Protein AF-V4JJA1-F1 (afdb_monomer_lite)

pLDDT: mean 82.36, std 18.39, range [33.34, 98.0]

Structure (mmCIF, N/CA/C/O backbone):
data_AF-V4JJA1-F1
#
_entry.id   AF-V4JJA1-F1
#
loop_
_atom_site.group_PDB
_atom_site.id
_atom_site.type_symbol
_atom_site.label_atom_id
_atom_site.label_alt_id
_atom_site.label_comp_id
_atom_site.label_asym_id
_atom_site.label_entity_id
_atom_site.label_seq_id
_atom_site.pdbx_PDB_ins_code
_atom_site.Cartn_x
_atom_site.Cartn_y
_atom_site.Cartn_z
_atom_site.occupancy
_atom_site.B_iso_or_equiv
_atom_site.auth_seq_id
_atom_site.auth_comp_id
_atom_site.auth_asym_id
_atom_site.auth_atom_id
_atom_site.pdbx_PDB_model_num
ATOM 1 N N . MET A 1 1 ? -0.934 24.987 18.760 1.00 40.59 1 MET A N 1
ATOM 2 C CA . MET A 1 1 ? -1.929 24.360 17.866 1.00 40.59 1 MET A CA 1
ATOM 3 C C . MET A 1 1 ? -2.869 23.561 18.749 1.00 40.59 1 MET A C 1
ATOM 5 O O . MET A 1 1 ? -2.391 22.672 19.438 1.00 40.59 1 MET A O 1
ATOM 9 N N . TYR A 1 2 ? -4.146 23.933 18.826 1.00 42.28 2 TYR A N 1
ATOM 10 C CA . TYR A 1 2 ? -5.149 23.178 19.582 1.00 42.28 2 TYR A CA 1
ATOM 11 C C . TYR A 1 2 ? -5.930 22.329 18.580 1.00 42.28 2 TYR A C 1
ATOM 13 O O . TYR A 1 2 ? -6.486 22.873 17.631 1.00 42.28 2 TYR A O 1
ATOM 21 N N . VAL A 1 3 ? -5.915 21.007 18.747 1.00 51.22 3 VAL A N 1
ATOM 22 C CA . VAL A 1 3 ? -6.763 20.101 17.966 1.00 51.22 3 VAL A CA 1
ATOM 23 C C . VAL A 1 3 ? -8.120 20.065 18.661 1.00 51.22 3 VAL A C 1
ATOM 25 O O . VAL A 1 3 ? -8.226 19.566 19.779 1.00 51.22 3 VAL A O 1
ATOM 28 N N . THR A 1 4 ? -9.145 20.639 18.039 1.00 49.41 4 THR A N 1
ATOM 29 C CA . THR A 1 4 ? -10.530 20.556 18.520 1.00 49.41 4 THR A CA 1
ATOM 30 C C . THR A 1 4 ? -11.233 19.389 17.845 1.00 49.41 4 THR A C 1
ATOM 32 O O . THR A 1 4 ? -11.325 19.350 16.620 1.00 49.41 4 THR A O 1
ATOM 35 N N . PHE A 1 5 ? -11.731 18.449 18.647 1.00 56.53 5 PHE A N 1
ATOM 36 C CA . PHE A 1 5 ? -12.616 17.381 18.191 1.00 56.53 5 PHE A CA 1
ATOM 37 C C . PHE A 1 5 ? -14.057 17.879 18.261 1.00 56.53 5 PHE A C 1
ATOM 39 O O . PHE A 1 5 ? -14.453 18.427 19.288 1.00 56.53 5 PHE A O 1
ATOM 46 N N . ASP A 1 6 ? -14.830 17.683 17.194 1.00 62.94 6 ASP A N 1
ATOM 47 C CA . ASP A 1 6 ? -16.279 17.857 17.247 1.00 62.94 6 ASP A CA 1
ATOM 48 C C . ASP A 1 6 ? -16.911 16.566 17.802 1.00 62.94 6 ASP A C 1
ATOM 50 O O . ASP A 1 6 ? -16.931 15.549 17.102 1.00 62.94 6 ASP A O 1
ATOM 54 N N . PRO A 1 7 ? -17.421 16.561 19.048 1.00 58.09 7 PRO A N 1
ATOM 55 C CA . PRO A 1 7 ? -18.049 15.383 19.641 1.00 58.09 7 PRO A CA 1
ATOM 56 C C . PRO A 1 7 ? -19.363 14.977 18.950 1.00 58.09 7 PRO A C 1
ATOM 58 O O . PRO A 1 7 ? -19.874 13.892 19.235 1.00 58.09 7 PRO A O 1
ATOM 61 N N . ALA A 1 8 ? -19.916 15.817 18.066 1.00 62.66 8 ALA A N 1
ATOM 62 C CA . ALA A 1 8 ? -21.071 15.490 17.234 1.00 62.66 8 ALA A CA 1
ATOM 63 C C . ALA A 1 8 ? -20.695 14.799 15.910 1.00 62.66 8 ALA A C 1
ATOM 65 O O . ALA A 1 8 ? -21.585 14.310 15.211 1.00 62.66 8 ALA A O 1
ATOM 66 N N . SER A 1 9 ? -19.405 14.724 15.564 1.00 65.50 9 SER A N 1
ATOM 67 C CA . SER A 1 9 ? -18.948 14.068 14.339 1.00 65.50 9 SER A CA 1
ATOM 68 C C . SER A 1 9 ? -19.236 12.564 14.389 1.00 65.50 9 SER A C 1
ATOM 70 O O . SER A 1 9 ? -18.799 11.862 15.304 1.00 65.50 9 SER A O 1
ATOM 72 N N . GLN A 1 10 ? -19.993 12.073 13.406 1.00 71.06 10 GLN A N 1
ATOM 73 C CA . GLN A 1 10 ? -20.241 10.648 13.209 1.00 71.06 10 GLN A CA 1
ATOM 74 C C . GLN A 1 10 ? -19.128 10.066 12.339 1.00 71.06 10 GLN A C 1
ATOM 76 O O . GLN A 1 10 ? -18.869 10.557 11.242 1.00 71.06 10 GLN A O 1
ATOM 81 N N . TRP A 1 11 ? -18.473 9.025 12.839 1.00 79.00 11 TRP A N 1
ATOM 82 C CA . TRP A 1 11 ? -17.419 8.297 12.144 1.00 79.00 11 TRP A CA 1
ATOM 83 C C . TRP A 1 11 ? -17.636 6.796 12.326 1.00 79.00 11 TRP A C 1
ATOM 85 O O . TRP A 1 11 ? -18.019 6.350 13.407 1.00 79.00 11 TRP A O 1
ATOM 95 N N . ASP A 1 12 ? -17.380 6.024 11.269 1.00 82.06 12 ASP A N 1
ATOM 96 C CA . ASP A 1 12 ? -17.496 4.560 11.297 1.00 82.06 12 ASP A CA 1
ATOM 97 C C . ASP A 1 12 ? -16.303 3.909 12.010 1.00 82.06 12 ASP A C 1
ATOM 99 O O . ASP A 1 12 ? -16.440 2.902 12.703 1.00 82.06 12 ASP A O 1
ATOM 103 N N . VAL A 1 13 ? -15.119 4.507 11.856 1.00 88.31 13 VAL A N 1
ATOM 104 C CA . VAL A 1 13 ? -13.866 4.083 12.482 1.00 88.31 13 VAL A CA 1
ATOM 105 C C . VAL A 1 13 ? -12.927 5.281 12.627 1.00 88.31 13 VAL A C 1
ATOM 107 O O . VAL A 1 13 ? -12.881 6.150 11.756 1.00 88.31 13 VAL A O 1
ATOM 110 N N . ALA A 1 14 ? -12.168 5.335 13.721 1.00 87.62 14 ALA A N 1
ATOM 111 C CA . ALA A 1 14 ? -11.175 6.381 13.961 1.00 87.62 14 ALA A CA 1
ATOM 112 C C . ALA A 1 14 ? -9.744 5.823 13.962 1.00 87.62 14 ALA A C 1
ATOM 114 O O . ALA A 1 14 ? -9.472 4.791 14.577 1.00 87.62 14 ALA A O 1
ATOM 115 N N . VAL A 1 15 ? -8.813 6.539 13.325 1.00 89.19 15 VAL A N 1
ATOM 116 C CA . VAL A 1 15 ? -7.371 6.287 13.474 1.00 89.19 15 VAL A CA 1
ATOM 117 C C . VAL A 1 15 ? -6.881 6.997 14.732 1.00 89.19 15 VAL A C 1
ATOM 119 O O . VAL A 1 15 ? -7.078 8.203 14.885 1.00 89.19 15 VAL A O 1
ATOM 122 N N . THR A 1 16 ? -6.248 6.259 15.639 1.00 88.00 16 THR A N 1
ATOM 123 C CA . THR A 1 16 ? -5.828 6.769 16.950 1.00 88.00 16 THR A CA 1
ATOM 124 C C . THR A 1 16 ? -4.320 6.636 17.164 1.00 88.00 16 THR A C 1
ATOM 126 O O . THR A 1 16 ? -3.696 5.762 16.559 1.00 88.00 16 THR A O 1
ATOM 129 N N . PRO A 1 17 ? -3.718 7.449 18.058 1.00 88.75 17 PRO A N 1
ATOM 130 C CA . PRO A 1 17 ? -2.333 7.259 18.478 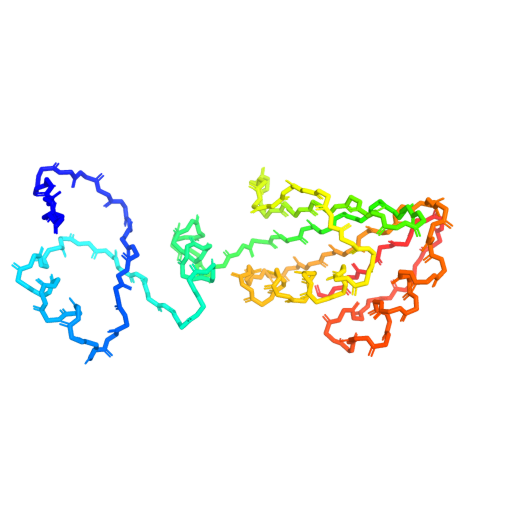1.00 88.75 17 PRO A CA 1
ATOM 131 C C . PRO A 1 17 ? -2.079 5.855 19.034 1.00 88.75 17 PRO A C 1
ATOM 133 O O . PRO A 1 17 ? -3.005 5.181 19.496 1.00 88.75 17 PRO A O 1
ATOM 136 N N . LEU A 1 18 ? -0.809 5.448 19.041 1.00 89.94 18 LEU A N 1
ATOM 137 C CA . LEU A 1 18 ? -0.393 4.158 19.581 1.00 89.94 18 LEU A CA 1
ATOM 138 C C . LEU A 1 18 ? -0.811 4.000 21.054 1.00 89.94 18 LEU A C 1
ATOM 140 O O . LEU A 1 18 ? -0.617 4.925 21.854 1.00 89.94 18 LEU A O 1
ATOM 144 N N . PRO A 1 19 ? -1.343 2.830 21.453 1.00 85.38 19 PRO A N 1
ATOM 145 C CA . PRO A 1 19 ? -1.664 2.556 22.846 1.00 85.38 19 PRO A CA 1
ATOM 146 C C . PRO A 1 19 ? -0.457 2.788 23.763 1.00 85.38 19 PRO A C 1
ATOM 148 O O . PRO A 1 19 ? 0.623 2.250 23.541 1.00 85.38 19 PRO A O 1
ATOM 151 N N . GLY A 1 20 ? -0.641 3.595 24.810 1.00 85.06 20 GLY A N 1
ATOM 152 C CA . GLY A 1 20 ? 0.416 3.901 25.779 1.00 85.06 20 GLY A CA 1
ATOM 153 C C . GLY A 1 20 ? 1.278 5.118 25.433 1.00 85.06 20 GLY A C 1
ATOM 154 O O . GLY A 1 20 ? 2.026 5.574 26.301 1.00 85.06 20 GLY A O 1
ATOM 155 N N . SER A 1 21 ? 1.129 5.708 24.240 1.00 88.25 21 SER A N 1
ATOM 156 C CA . SER A 1 21 ? 1.805 6.965 23.898 1.00 88.25 21 SER A CA 1
ATOM 157 C C . SER A 1 21 ? 1.285 8.137 24.755 1.00 88.25 21 SER A C 1
ATOM 159 O O . SER A 1 21 ? 0.144 8.086 25.241 1.00 88.25 21 SER A O 1
ATOM 161 N N . PRO A 1 22 ? 2.068 9.215 24.959 1.00 86.94 22 PRO A N 1
ATOM 162 C CA . PRO A 1 22 ? 1.585 10.428 25.625 1.00 86.94 22 PRO A CA 1
ATOM 163 C C . PRO A 1 22 ? 0.286 10.975 25.014 1.00 86.94 22 PRO A C 1
ATOM 165 O O . PRO A 1 22 ? -0.631 11.360 25.740 1.00 86.94 22 PRO A O 1
ATOM 168 N N . GLU A 1 23 ? 0.167 10.926 23.690 1.00 84.31 23 GLU A N 1
ATOM 169 C CA . GLU A 1 23 ? -0.989 11.387 22.918 1.00 84.31 23 GLU A CA 1
ATOM 170 C C . GLU A 1 23 ? -2.228 10.519 23.176 1.00 84.31 23 GLU A C 1
ATOM 172 O O . GLU A 1 23 ? -3.342 11.040 23.271 1.00 84.31 23 GLU A O 1
ATOM 177 N N . SER A 1 24 ? -2.055 9.206 23.381 1.00 83.12 24 SER A N 1
ATOM 178 C CA . SER A 1 24 ? -3.165 8.298 23.709 1.00 83.12 24 SER A CA 1
ATOM 179 C C . SER A 1 24 ? -3.864 8.665 25.028 1.00 83.12 24 SER A C 1
ATOM 181 O O . SER A 1 24 ? -5.065 8.437 25.180 1.00 83.12 24 SER A O 1
ATOM 183 N N . LYS A 1 25 ? -3.149 9.296 25.975 1.00 78.19 25 LYS A N 1
ATOM 184 C CA . LYS A 1 25 ? -3.725 9.772 27.247 1.00 78.19 25 LYS A CA 1
ATOM 185 C C . LYS A 1 25 ? -4.661 10.959 27.039 1.00 78.19 25 LYS A C 1
ATOM 187 O O . LYS A 1 25 ? -5.686 11.035 27.708 1.00 78.19 25 LYS A O 1
ATOM 192 N N . VAL A 1 26 ? -4.330 11.846 26.101 1.00 73.38 26 VAL A N 1
ATOM 193 C CA . VAL A 1 26 ? -5.186 12.980 25.719 1.00 73.38 26 VAL A CA 1
ATOM 194 C C . VAL A 1 26 ? -6.434 12.466 25.006 1.00 73.38 26 VAL A C 1
ATOM 196 O O . VAL A 1 26 ? -7.545 12.874 25.332 1.00 73.38 26 VAL A O 1
ATOM 199 N N . LEU A 1 27 ? -6.268 11.502 24.096 1.00 71.75 27 LEU A N 1
ATOM 200 C CA . LEU A 1 27 ? -7.381 10.932 23.339 1.00 71.75 27 LEU A CA 1
ATOM 201 C C . LEU A 1 27 ? -8.332 10.089 24.208 1.00 71.75 27 LEU A C 1
ATOM 203 O O . LEU A 1 27 ? -9.527 10.035 23.939 1.00 71.75 27 LEU A O 1
ATOM 207 N N . ARG A 1 28 ? -7.832 9.476 25.290 1.00 64.75 28 ARG A N 1
ATOM 208 C CA . ARG A 1 28 ? -8.650 8.761 26.288 1.00 64.75 28 ARG A CA 1
ATOM 209 C C . ARG A 1 28 ? -9.705 9.638 26.955 1.00 64.75 28 ARG A C 1
ATOM 211 O O . ARG A 1 28 ? -10.775 9.138 27.275 1.00 64.75 28 ARG A O 1
ATOM 218 N N . VAL A 1 29 ? -9.429 10.930 27.124 1.00 56.56 29 VAL A N 1
ATOM 219 C CA . VAL A 1 29 ? -10.404 11.901 27.653 1.00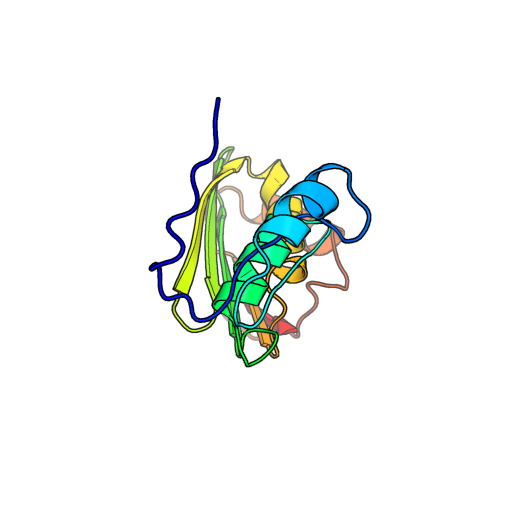 56.56 29 VAL A CA 1
ATOM 220 C C . VAL A 1 29 ? -11.543 12.145 26.650 1.00 56.56 29 VAL A C 1
ATOM 222 O O . VAL A 1 29 ? -12.637 12.538 27.038 1.00 56.56 29 VAL A O 1
ATOM 225 N N . VAL A 1 30 ? -11.296 11.862 25.367 1.00 57.38 30 VAL A N 1
ATOM 226 C CA . VAL A 1 30 ? -12.213 12.064 24.238 1.00 57.38 30 VAL A CA 1
ATOM 227 C C . VAL A 1 30 ? -12.917 10.758 23.819 1.00 57.38 30 VAL A C 1
ATOM 229 O O . VAL A 1 30 ? -13.799 10.824 22.970 1.00 57.38 30 VAL A O 1
ATOM 232 N N . GLN A 1 31 ? -12.579 9.590 24.404 1.00 56.00 31 GLN A N 1
ATOM 233 C CA . GLN A 1 31 ? -13.098 8.259 24.010 1.00 56.00 31 GLN A CA 1
ATOM 234 C C . GLN A 1 31 ? -14.635 8.287 23.845 1.00 56.00 31 GLN A C 1
ATOM 236 O O . GLN A 1 31 ? -15.354 8.366 24.836 1.00 56.00 31 GLN A O 1
ATOM 241 N N . ALA A 1 32 ? -15.240 8.404 22.657 1.00 59.53 32 ALA A N 1
ATOM 242 C CA . ALA A 1 32 ? -15.068 7.828 21.314 1.00 59.53 32 ALA A CA 1
ATOM 243 C C . ALA A 1 32 ? -15.954 6.578 21.171 1.00 59.53 32 ALA A C 1
ATOM 245 O O . ALA A 1 32 ? -15.558 5.461 21.483 1.00 59.53 32 ALA A O 1
ATOM 246 N N . LYS A 1 33 ? -17.208 6.809 20.764 1.00 66.94 33 LYS A N 1
ATOM 247 C CA . LYS A 1 33 ? -18.352 5.878 20.774 1.00 66.94 33 LYS A CA 1
ATOM 248 C C . LYS A 1 33 ? -18.291 4.760 19.707 1.00 66.94 33 LYS A C 1
ATOM 250 O O . LYS A 1 33 ? -19.344 4.296 19.279 1.00 66.94 33 LYS A O 1
ATOM 255 N N . GLY A 1 34 ? -17.111 4.332 19.254 1.00 75.81 34 GLY A N 1
ATOM 256 C CA . GLY A 1 34 ? -17.000 3.442 18.092 1.00 75.81 34 GLY A CA 1
ATOM 257 C C . GLY A 1 34 ? -15.638 2.759 17.893 1.00 75.81 34 GLY A C 1
ATOM 258 O O . GLY A 1 34 ? -14.736 2.934 18.714 1.00 75.81 34 GLY A O 1
ATOM 259 N N . PRO A 1 35 ? -15.493 1.963 16.815 1.00 85.88 35 PRO A N 1
ATOM 260 C CA . PRO A 1 35 ? -14.277 1.216 16.479 1.00 85.88 35 PRO A CA 1
ATOM 261 C C . PRO A 1 35 ? -13.049 2.107 16.248 1.00 85.88 35 PRO A C 1
ATOM 263 O O . PRO A 1 35 ? -13.138 3.174 15.643 1.00 85.88 35 PRO A O 1
ATOM 266 N N . THR A 1 36 ? -11.872 1.640 16.665 1.00 87.38 36 THR A N 1
ATOM 267 C CA . THR A 1 36 ? -10.606 2.371 16.497 1.00 87.38 36 THR A CA 1
ATOM 268 C C . THR A 1 36 ? -9.521 1.494 15.889 1.00 87.38 36 THR A C 1
ATOM 270 O O . THR A 1 36 ? -9.460 0.300 16.179 1.00 87.38 36 THR A O 1
ATOM 273 N N . VAL A 1 37 ? -8.626 2.103 15.113 1.00 90.44 37 VAL A N 1
ATOM 274 C CA . VAL A 1 37 ? -7.443 1.464 14.527 1.00 90.44 37 VAL A CA 1
ATOM 275 C C . VAL A 1 37 ? -6.191 2.246 14.921 1.00 90.44 37 VAL A C 1
ATOM 277 O O . VAL A 1 37 ? -6.162 3.473 14.856 1.00 90.44 37 VAL A O 1
ATOM 280 N N . SER A 1 38 ? -5.136 1.529 15.300 1.00 90.88 38 SER A N 1
ATOM 281 C CA . SER A 1 38 ? -3.804 2.081 15.561 1.00 90.88 38 SER A CA 1
ATOM 282 C C . SER A 1 38 ? -2.747 1.117 15.033 1.00 90.88 38 SER A C 1
ATOM 284 O O . SER A 1 38 ? -2.868 -0.085 15.264 1.00 90.88 38 SER A O 1
ATOM 286 N N . ASP A 1 39 ? -1.715 1.636 14.379 1.00 93.50 39 ASP A N 1
ATOM 287 C CA . ASP A 1 39 ? -0.571 0.866 13.882 1.00 93.50 39 ASP A CA 1
ATOM 288 C C . ASP A 1 39 ? 0.695 1.736 13.960 1.00 93.50 39 ASP A C 1
ATOM 290 O O . ASP A 1 39 ? 0.595 2.967 13.980 1.00 93.50 39 ASP A O 1
ATOM 294 N N . GLU A 1 40 ? 1.868 1.106 14.047 1.00 92.75 40 GLU A N 1
ATOM 295 C CA . GLU A 1 40 ? 3.156 1.811 14.066 1.00 92.75 40 GLU A CA 1
ATOM 296 C C . GLU A 1 40 ? 3.474 2.451 12.710 1.00 92.75 40 GLU A C 1
ATOM 298 O O . GLU A 1 40 ? 4.103 3.508 12.683 1.00 92.75 40 GLU A O 1
ATOM 303 N N . ASP A 1 41 ? 3.008 1.865 11.596 1.00 92.44 41 ASP A N 1
ATOM 304 C CA . ASP A 1 41 ? 3.025 2.523 10.287 1.00 92.44 41 ASP A CA 1
ATOM 305 C C . ASP A 1 41 ? 1.731 3.338 10.101 1.00 92.44 41 ASP A C 1
ATOM 307 O O . ASP A 1 41 ? 0.645 2.763 9.941 1.00 92.44 41 ASP A O 1
ATOM 311 N N . PRO A 1 42 ? 1.810 4.683 10.037 1.00 92.19 42 PRO A N 1
ATOM 312 C CA . PRO A 1 42 ? 0.636 5.529 9.839 1.00 92.19 42 PRO A CA 1
ATOM 313 C C . PRO A 1 42 ? -0.132 5.218 8.549 1.00 92.19 42 PRO 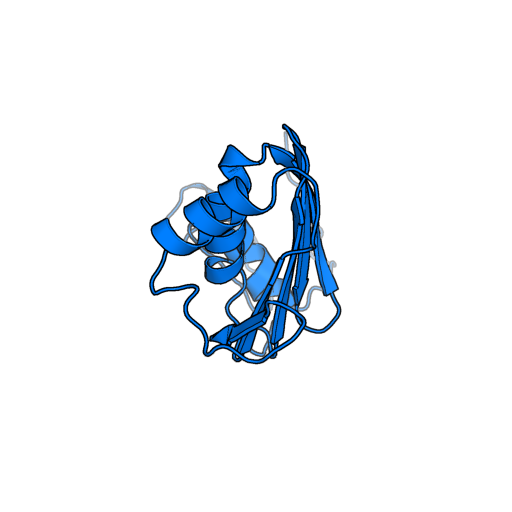A C 1
ATOM 315 O O . PRO A 1 42 ? -1.352 5.377 8.505 1.00 92.19 42 PRO A O 1
ATOM 318 N N . LEU A 1 43 ? 0.562 4.763 7.496 1.00 93.94 43 LEU A N 1
ATOM 319 C CA . LEU A 1 43 ? -0.089 4.366 6.248 1.00 93.94 43 LEU A CA 1
ATOM 320 C C . LEU A 1 43 ? -0.919 3.098 6.457 1.00 93.94 43 LEU A C 1
ATOM 322 O O . LEU A 1 43 ? -2.057 3.034 6.001 1.00 93.94 43 LEU A O 1
ATOM 326 N N . ARG A 1 44 ? -0.383 2.118 7.190 1.00 95.38 44 ARG A N 1
ATOM 327 C CA . ARG A 1 44 ? -1.104 0.884 7.514 1.00 95.38 44 ARG A CA 1
ATOM 328 C C . ARG A 1 44 ? -2.321 1.164 8.387 1.00 95.38 44 ARG A C 1
ATOM 330 O O . ARG A 1 44 ? -3.397 0.649 8.098 1.00 95.38 44 ARG A O 1
ATOM 337 N N . ALA A 1 45 ? -2.188 2.034 9.390 1.00 94.75 45 ALA A N 1
ATOM 338 C CA . ALA A 1 45 ? -3.310 2.449 10.231 1.00 94.75 45 ALA A CA 1
ATOM 339 C C . ALA A 1 45 ? -4.456 3.056 9.399 1.00 94.75 45 ALA A C 1
ATOM 341 O O . ALA A 1 45 ? -5.616 2.675 9.563 1.00 94.75 45 ALA A O 1
ATOM 342 N N . LEU A 1 46 ? -4.128 3.960 8.468 1.00 94.94 46 LEU A N 1
ATOM 343 C CA . LEU A 1 46 ? -5.105 4.577 7.569 1.00 94.94 46 LEU A CA 1
ATOM 344 C C . LEU A 1 46 ? -5.788 3.544 6.662 1.00 94.94 46 LEU A C 1
ATOM 346 O O . LEU A 1 46 ? -7.008 3.555 6.514 1.00 94.94 46 LEU A O 1
ATOM 350 N N . LEU A 1 47 ? -5.015 2.649 6.053 1.00 96.38 47 LEU A N 1
ATOM 351 C CA . LEU A 1 47 ? -5.537 1.669 5.102 1.00 96.38 47 LEU A CA 1
ATOM 352 C C . LEU A 1 47 ? -6.386 0.585 5.778 1.00 96.38 47 LEU A C 1
ATOM 354 O O . LEU A 1 47 ? -7.409 0.185 5.227 1.00 96.38 47 LEU A O 1
ATOM 358 N N . LEU A 1 48 ? -6.034 0.171 6.997 1.00 95.31 48 LEU A N 1
ATOM 359 C CA . LEU A 1 48 ? -6.867 -0.711 7.818 1.00 95.31 48 LEU A CA 1
ATOM 360 C C . LEU A 1 48 ? -8.193 -0.051 8.210 1.00 95.31 48 LEU A C 1
ATOM 362 O O . LEU A 1 48 ? -9.227 -0.719 8.202 1.00 95.31 48 LEU A O 1
ATOM 366 N N . ALA A 1 49 ? -8.183 1.251 8.511 1.00 94.19 49 ALA A N 1
ATOM 367 C CA . ALA A 1 49 ? -9.410 2.000 8.759 1.00 94.19 49 ALA A CA 1
ATOM 368 C C . ALA A 1 49 ? -10.299 2.046 7.502 1.00 94.19 49 ALA A C 1
ATOM 370 O O . ALA A 1 49 ? -11.493 1.776 7.586 1.00 94.19 49 ALA A O 1
ATOM 371 N N . LEU A 1 50 ? -9.724 2.280 6.318 1.00 94.69 50 LEU A N 1
ATOM 372 C CA . LEU A 1 50 ? -10.466 2.253 5.048 1.00 94.69 50 LEU A CA 1
ATOM 373 C C . LEU A 1 50 ? -11.012 0.861 4.688 1.00 94.69 50 LEU A C 1
ATOM 375 O O . LEU A 1 50 ? -12.037 0.759 4.018 1.00 94.69 50 LEU A O 1
ATOM 379 N N . ALA A 1 51 ? -10.347 -0.205 5.132 1.00 94.62 51 ALA A N 1
ATOM 380 C CA . ALA A 1 51 ? -10.776 -1.586 4.922 1.00 94.62 51 ALA A CA 1
ATOM 381 C C . ALA A 1 51 ? -11.758 -2.106 5.994 1.00 94.62 51 ALA A C 1
ATOM 383 O O . ALA A 1 51 ? -12.197 -3.260 5.927 1.00 94.62 51 ALA A O 1
ATOM 384 N N . TYR A 1 52 ? -12.093 -1.304 7.007 1.00 92.25 52 TYR A N 1
ATOM 385 C CA . TYR A 1 52 ? -13.021 -1.700 8.064 1.00 92.25 52 TYR A CA 1
ATOM 386 C C . TYR A 1 52 ? -14.409 -2.057 7.483 1.00 92.25 52 TYR A C 1
ATOM 388 O O . TYR A 1 52 ? -14.884 -1.373 6.576 1.00 92.25 52 TYR A O 1
ATOM 396 N N . PRO A 1 53 ? -15.087 -3.121 7.968 1.00 91.88 53 PRO A N 1
ATOM 397 C CA . PRO A 1 53 ? -14.734 -4.009 9.086 1.00 91.88 53 PRO A CA 1
ATOM 398 C C . PRO A 1 53 ? -13.914 -5.250 8.701 1.00 91.88 53 PRO A C 1
ATOM 400 O O . PRO A 1 53 ? -13.709 -6.127 9.536 1.00 91.88 53 PRO A O 1
ATOM 403 N N . LYS A 1 54 ? -13.457 -5.372 7.450 1.00 88.94 54 LYS A N 1
ATOM 404 C CA . LYS A 1 54 ? -12.843 -6.608 6.934 1.00 88.94 54 LYS A CA 1
ATOM 405 C C . LYS A 1 54 ? -11.422 -6.859 7.452 1.00 88.94 54 LYS A C 1
ATOM 407 O O . LYS A 1 54 ? -10.935 -7.979 7.341 1.00 88.94 54 LYS A O 1
ATOM 412 N N . GLY A 1 55 ? -10.753 -5.836 7.994 1.00 88.25 55 GLY A N 1
ATOM 413 C CA . GLY A 1 55 ? -9.368 -5.923 8.483 1.00 88.25 55 GLY A CA 1
ATOM 414 C C . GLY A 1 55 ? -8.309 -5.990 7.373 1.00 88.25 55 GLY A C 1
ATOM 415 O O . GLY A 1 55 ? -7.132 -6.179 7.662 1.00 88.25 55 GLY A O 1
ATOM 416 N N . GLY A 1 56 ? -8.723 -5.835 6.114 1.00 94.00 56 GLY A N 1
ATOM 417 C CA . GLY A 1 56 ? -7.881 -5.884 4.925 1.00 94.00 56 GLY A CA 1
ATOM 418 C C . GLY A 1 56 ? -8.721 -5.832 3.649 1.00 94.00 56 GLY A C 1
ATOM 419 O O . GLY A 1 56 ? -9.954 -5.897 3.689 1.00 94.00 56 GLY A O 1
ATOM 420 N N . PHE A 1 57 ? -8.051 -5.707 2.511 1.00 96.50 57 PHE A N 1
ATOM 421 C CA . PHE A 1 57 ? -8.679 -5.651 1.197 1.00 96.50 57 PHE A CA 1
ATOM 422 C C . PHE A 1 57 ? -8.856 -7.049 0.599 1.00 96.50 57 PHE A C 1
ATOM 424 O O . PHE A 1 57 ? -8.166 -8.013 0.935 1.00 96.50 57 PHE A O 1
ATOM 431 N N . SER A 1 58 ? -9.784 -7.176 -0.339 1.00 96.25 58 SER A N 1
ATOM 432 C CA . SER A 1 58 ? -9.961 -8.412 -1.108 1.00 96.25 58 SER A CA 1
ATOM 433 C C . SER A 1 58 ? -8.855 -8.551 -2.158 1.00 96.25 58 SER A C 1
ATOM 435 O O . SER A 1 58 ? -8.386 -9.653 -2.440 1.00 96.25 58 SER A O 1
ATOM 437 N N . THR A 1 59 ? -8.440 -7.426 -2.739 1.00 95.88 59 THR A N 1
ATOM 438 C CA . THR A 1 59 ? -7.440 -7.331 -3.800 1.00 95.88 59 THR A CA 1
ATOM 439 C C . THR A 1 59 ? -6.570 -6.091 -3.633 1.00 95.88 59 THR A C 1
ATOM 441 O O . THR A 1 59 ? -7.078 -5.021 -3.306 1.00 95.88 59 THR A O 1
ATOM 444 N N . LEU A 1 60 ? -5.280 -6.224 -3.936 1.00 96.75 60 LEU A N 1
ATOM 445 C CA . LEU A 1 60 ? -4.341 -5.118 -4.122 1.00 96.75 60 LEU A CA 1
ATOM 446 C C . LEU A 1 60 ? -3.674 -5.256 -5.492 1.00 96.75 60 LEU A C 1
ATOM 448 O O . LEU A 1 60 ? -3.131 -6.308 -5.813 1.00 96.75 60 LEU A O 1
ATOM 452 N N . ARG A 1 61 ? -3.687 -4.204 -6.308 1.00 96.94 61 ARG A N 1
ATOM 453 C CA . ARG A 1 61 ? -2.956 -4.161 -7.579 1.00 96.94 61 ARG A CA 1
ATOM 454 C C . ARG A 1 61 ? -1.985 -3.000 -7.582 1.00 96.94 61 ARG A C 1
ATOM 456 O O . ARG A 1 61 ? -2.407 -1.869 -7.371 1.00 96.94 61 ARG A O 1
ATOM 463 N N . ILE A 1 62 ? -0.722 -3.275 -7.868 1.00 96.81 62 ILE A N 1
ATOM 464 C CA . ILE A 1 62 ? 0.335 -2.277 -8.006 1.00 96.81 62 ILE A CA 1
ATOM 465 C C . ILE A 1 62 ? 0.755 -2.244 -9.474 1.00 96.81 62 ILE A C 1
ATOM 467 O O . ILE A 1 62 ? 1.145 -3.264 -10.026 1.00 96.81 62 ILE A O 1
ATOM 471 N N . GLY A 1 63 ? 0.640 -1.093 -10.122 1.00 96.38 63 GLY A N 1
ATOM 472 C CA . GLY A 1 63 ? 1.120 -0.859 -11.479 1.00 96.38 63 GLY A CA 1
ATOM 473 C C . GLY A 1 63 ? 2.389 -0.020 -11.452 1.00 96.38 63 GLY A C 1
ATOM 474 O O . GLY A 1 63 ? 2.442 0.996 -10.757 1.00 96.38 63 GLY A O 1
ATOM 475 N N . VAL A 1 64 ? 3.388 -0.435 -12.220 1.00 96.50 64 VAL A N 1
ATOM 476 C CA . VAL A 1 64 ? 4.650 0.280 -12.393 1.00 96.50 64 VAL A CA 1
ATOM 477 C C . VAL A 1 64 ? 4.852 0.588 -13.871 1.00 96.50 64 VAL A C 1
ATOM 479 O O . VAL A 1 64 ? 4.790 -0.320 -14.698 1.00 96.50 64 VAL A O 1
ATOM 482 N N . ASP A 1 65 ? 5.126 1.849 -14.192 1.00 96.25 65 ASP A N 1
ATOM 483 C CA . ASP A 1 65 ? 5.503 2.308 -15.532 1.00 96.25 65 ASP A CA 1
ATOM 484 C C . ASP A 1 65 ? 6.981 2.754 -15.543 1.00 96.25 65 ASP A C 1
ATOM 486 O O . ASP A 1 65 ? 7.299 3.823 -15.008 1.00 96.25 65 ASP A O 1
ATOM 490 N N . PRO A 1 66 ? 7.911 1.931 -16.067 1.00 95.19 66 PRO A N 1
ATOM 491 C CA . PRO A 1 66 ? 9.346 2.204 -15.993 1.00 95.19 66 PRO A CA 1
ATOM 492 C C . PRO A 1 66 ? 9.827 3.334 -16.909 1.00 95.19 66 PRO A C 1
ATOM 494 O O . PRO A 1 66 ? 9.723 3.247 -18.128 1.00 95.19 66 PRO A O 1
ATOM 497 N N . GLY A 1 67 ? 10.488 4.349 -16.357 1.00 93.25 67 GLY A N 1
ATOM 498 C CA . GLY A 1 67 ? 11.249 5.340 -17.132 1.00 93.25 67 GLY A CA 1
ATOM 499 C C . GLY A 1 67 ? 12.756 5.212 -16.905 1.00 93.25 67 GLY A C 1
ATOM 500 O O . GLY A 1 67 ? 13.211 4.311 -16.220 1.00 93.25 67 GLY A O 1
ATOM 501 N N . GLN A 1 68 ? 13.564 6.115 -17.469 1.00 89.38 68 GLN A N 1
ATOM 502 C CA . GLN A 1 68 ? 15.031 6.081 -17.278 1.00 89.38 68 GLN A CA 1
ATOM 503 C C . GLN A 1 68 ? 15.507 6.600 -15.911 1.00 89.38 68 GLN A C 1
ATOM 505 O O . GLN A 1 68 ? 16.652 6.391 -15.533 1.00 89.38 68 GLN A O 1
ATOM 510 N N . ARG A 1 69 ? 14.674 7.373 -15.208 1.00 92.06 69 ARG A N 1
ATOM 511 C CA . ARG A 1 69 ? 15.017 7.999 -13.915 1.00 92.06 69 ARG A CA 1
ATOM 512 C C . ARG A 1 69 ? 13.822 8.018 -12.985 1.00 92.06 69 ARG A C 1
ATOM 514 O O . ARG A 1 69 ? 13.934 7.685 -11.811 1.00 92.06 69 ARG A O 1
ATOM 521 N N . LEU A 1 70 ? 12.685 8.438 -13.532 1.00 96.31 70 LEU A N 1
ATOM 522 C CA . LEU A 1 70 ? 11.405 8.432 -12.850 1.00 96.31 70 LEU A CA 1
ATOM 523 C C . LEU A 1 70 ? 10.556 7.288 -13.375 1.00 96.31 70 LEU A C 1
ATOM 525 O O . LEU A 1 70 ? 10.525 7.035 -14.577 1.00 96.31 70 LEU A O 1
ATOM 529 N N . CYS A 1 71 ? 9.858 6.648 -12.458 1.00 95.94 71 CYS A N 1
ATOM 530 C CA . CYS A 1 71 ? 8.922 5.579 -12.709 1.00 95.94 71 CYS A CA 1
ATOM 531 C C . CYS A 1 71 ? 7.535 6.025 -12.240 1.00 95.94 71 CYS A C 1
ATOM 533 O O . CYS A 1 71 ? 7.396 6.684 -11.204 1.00 95.94 71 CYS A O 1
ATOM 535 N N . GLY A 1 72 ? 6.501 5.687 -13.005 1.00 96.62 72 GLY A N 1
ATOM 536 C CA . GLY A 1 72 ? 5.124 5.789 -12.541 1.00 96.62 72 GLY A CA 1
ATOM 537 C C . GLY A 1 72 ? 4.824 4.645 -11.578 1.00 96.62 72 GLY A C 1
ATOM 538 O O . GLY A 1 72 ? 5.160 3.500 -11.866 1.00 96.62 72 GLY A O 1
ATOM 539 N N . LEU A 1 73 ? 4.195 4.944 -10.446 1.00 96.94 73 LEU A N 1
ATOM 540 C CA . LEU A 1 73 ? 3.706 3.952 -9.495 1.00 96.94 73 LEU A CA 1
ATOM 541 C C . LEU A 1 73 ? 2.253 4.270 -9.154 1.00 96.94 73 LEU A C 1
ATOM 543 O O . LEU A 1 73 ? 1.935 5.388 -8.742 1.00 96.94 73 LEU A O 1
ATOM 547 N N . ALA A 1 74 ? 1.385 3.275 -9.282 1.00 97.75 74 ALA A N 1
ATOM 548 C CA . ALA A 1 74 ? 0.008 3.349 -8.825 1.00 97.75 74 ALA A CA 1
ATOM 549 C C . ALA A 1 74 ? -0.359 2.093 -8.038 1.00 97.75 74 ALA A C 1
ATOM 551 O O . ALA A 1 74 ? 0.074 0.997 -8.380 1.00 97.75 74 ALA A O 1
ATOM 552 N N . ALA A 1 75 ? -1.185 2.241 -7.008 1.00 97.62 75 ALA A N 1
ATOM 553 C CA . ALA A 1 75 ? -1.730 1.134 -6.244 1.00 97.62 75 ALA A CA 1
ATOM 554 C C . ALA A 1 75 ? -3.233 1.306 -6.039 1.00 97.62 75 ALA A C 1
ATOM 556 O O . ALA A 1 75 ? -3.707 2.372 -5.636 1.00 97.62 75 ALA A O 1
ATOM 557 N N . VAL A 1 76 ? -3.972 0.236 -6.321 1.00 98.00 76 VAL A N 1
ATOM 558 C CA . VAL A 1 76 ? -5.429 0.175 -6.225 1.00 98.00 76 VAL A CA 1
ATOM 559 C C . VAL A 1 76 ? -5.827 -1.003 -5.347 1.00 98.00 76 VAL A C 1
ATOM 561 O O . VAL A 1 76 ? -5.460 -2.139 -5.647 1.00 98.00 76 VAL A O 1
ATOM 564 N N . ALA A 1 77 ? -6.607 -0.748 -4.300 1.00 97.31 77 ALA A N 1
ATOM 565 C CA . ALA A 1 77 ? -7.114 -1.768 -3.389 1.00 97.31 77 ALA A CA 1
ATOM 566 C C . ALA A 1 77 ? -8.649 -1.769 -3.396 1.00 97.31 77 ALA A C 1
ATOM 568 O O . ALA A 1 77 ? -9.266 -0.744 -3.124 1.00 97.31 77 ALA A O 1
ATOM 569 N N . ASP A 1 78 ? -9.277 -2.883 -3.788 1.00 95.62 78 ASP A N 1
ATOM 570 C CA . ASP A 1 78 ? -10.741 -3.011 -3.966 1.00 95.62 78 ASP A CA 1
ATOM 571 C C . ASP A 1 78 ? -11.405 -1.854 -4.754 1.00 95.62 78 ASP A C 1
ATOM 573 O O . ASP A 1 78 ? -12.544 -1.467 -4.504 1.00 95.62 78 ASP A O 1
ATOM 577 N N . GLY A 1 79 ? -10.689 -1.303 -5.742 1.00 94.69 79 GLY A N 1
ATOM 578 C CA . GLY A 1 79 ? -11.152 -0.188 -6.580 1.00 94.69 79 GLY A CA 1
ATOM 579 C C . GLY A 1 79 ? -10.807 1.210 -6.050 1.00 94.69 79 GLY A C 1
ATOM 580 O O . GLY A 1 79 ? -11.002 2.186 -6.770 1.00 94.69 79 GLY A O 1
ATOM 581 N N . LEU A 1 80 ? -10.242 1.322 -4.846 1.00 96.31 80 LEU A N 1
ATOM 582 C CA . LEU A 1 80 ? -9.747 2.575 -4.282 1.00 96.31 80 LEU A CA 1
ATOM 583 C C . LEU A 1 80 ? -8.298 2.826 -4.706 1.00 96.31 80 LEU A C 1
ATOM 585 O O . LEU A 1 80 ? -7.434 1.983 -4.476 1.00 96.31 80 LEU A O 1
ATOM 589 N N . ILE A 1 81 ? -8.010 3.999 -5.273 1.00 96.94 81 ILE A N 1
ATOM 590 C CA . ILE A 1 81 ? -6.630 4.439 -5.517 1.00 96.94 81 ILE A CA 1
ATOM 591 C C . ILE A 1 81 ? -6.018 4.843 -4.173 1.00 96.94 81 ILE A C 1
ATOM 593 O O . ILE A 1 81 ? -6.416 5.851 -3.591 1.00 96.94 81 ILE A O 1
ATOM 597 N N . ILE A 1 82 ? -5.054 4.062 -3.690 1.00 96.25 82 ILE A N 1
ATOM 598 C CA . ILE A 1 82 ? -4.365 4.314 -2.414 1.00 96.25 82 ILE A CA 1
ATOM 599 C C . ILE A 1 82 ? -3.010 4.999 -2.610 1.00 96.25 82 ILE A C 1
ATOM 601 O O . ILE A 1 82 ? -2.496 5.639 -1.696 1.00 96.25 82 ILE A O 1
ATOM 605 N N . GLU A 1 83 ? -2.444 4.910 -3.815 1.00 96.00 83 GLU A N 1
ATOM 606 C CA . GLU A 1 83 ? -1.261 5.663 -4.214 1.00 96.00 83 GLU A CA 1
ATOM 607 C C . GLU A 1 83 ? -1.248 5.864 -5.732 1.00 96.00 83 GLU A C 1
ATOM 609 O O . GLU A 1 83 ? -1.592 4.959 -6.486 1.00 96.00 83 GLU A O 1
ATOM 614 N N . ALA A 1 84 ? -0.844 7.050 -6.182 1.00 96.81 84 ALA A N 1
ATOM 615 C CA . ALA A 1 84 ? -0.546 7.340 -7.580 1.00 96.81 84 ALA A CA 1
ATOM 616 C C . ALA A 1 84 ? 0.465 8.491 -7.633 1.00 96.81 84 ALA A C 1
ATOM 618 O O . ALA A 1 84 ? 0.152 9.610 -7.220 1.00 96.81 84 ALA A O 1
ATOM 619 N N . ARG A 1 85 ? 1.696 8.220 -8.074 1.00 96.00 85 ARG A N 1
ATOM 620 C CA . ARG A 1 85 ? 2.758 9.233 -8.166 1.00 96.00 85 ARG A CA 1
ATOM 621 C C . ARG A 1 85 ? 3.905 8.808 -9.073 1.00 96.00 85 ARG A C 1
ATOM 623 O O . ARG A 1 85 ? 4.079 7.631 -9.368 1.00 96.00 85 ARG A O 1
ATOM 630 N N . SER A 1 86 ? 4.731 9.782 -9.438 1.00 97.06 86 SER A N 1
ATOM 631 C CA . SER A 1 86 ? 6.080 9.524 -9.934 1.00 97.06 86 SER A CA 1
ATOM 632 C C . SER A 1 86 ? 7.040 9.337 -8.757 1.00 97.06 86 SER A C 1
ATOM 634 O O . SER A 1 86 ? 7.010 10.113 -7.800 1.00 97.06 86 SER A O 1
ATOM 636 N N . VAL A 1 87 ? 7.886 8.318 -8.839 1.00 95.69 87 VAL A N 1
ATOM 637 C CA . VAL A 1 87 ? 8.982 8.022 -7.900 1.00 95.69 87 VAL A CA 1
ATOM 638 C C . VAL A 1 87 ? 10.280 7.880 -8.680 1.00 95.69 87 VAL A C 1
ATOM 640 O O . VAL A 1 87 ? 10.238 7.737 -9.903 1.00 95.69 87 VAL A O 1
ATOM 643 N N . THR A 1 88 ? 11.434 7.903 -8.017 1.00 95.81 88 THR A N 1
ATOM 644 C CA . THR A 1 88 ? 12.648 7.451 -8.704 1.00 95.81 88 THR A CA 1
ATOM 645 C C . THR A 1 88 ? 12.550 5.950 -8.962 1.00 95.81 88 THR A C 1
ATOM 647 O O . THR A 1 88 ? 11.949 5.210 -8.180 1.00 95.81 88 THR A O 1
ATOM 650 N N . CYS A 1 89 ? 13.115 5.483 -10.074 1.00 93.00 89 CYS A N 1
ATOM 651 C CA . CYS A 1 89 ? 13.084 4.056 -10.400 1.00 93.00 89 CYS A CA 1
ATOM 652 C C . CYS A 1 89 ? 13.813 3.197 -9.353 1.00 93.00 89 CYS A C 1
ATOM 654 O O . CYS A 1 89 ? 13.489 2.022 -9.183 1.00 93.00 89 CYS A O 1
ATOM 656 N N . ASP A 1 90 ? 14.698 3.818 -8.572 1.00 92.56 90 ASP A N 1
ATOM 657 C CA . ASP A 1 90 ? 15.428 3.183 -7.483 1.00 92.56 90 ASP A CA 1
ATOM 658 C C . ASP A 1 90 ? 14.560 2.865 -6.260 1.00 92.56 90 ASP A C 1
ATOM 660 O O . ASP A 1 90 ? 14.806 1.882 -5.560 1.00 92.56 90 ASP A O 1
ATOM 664 N N . 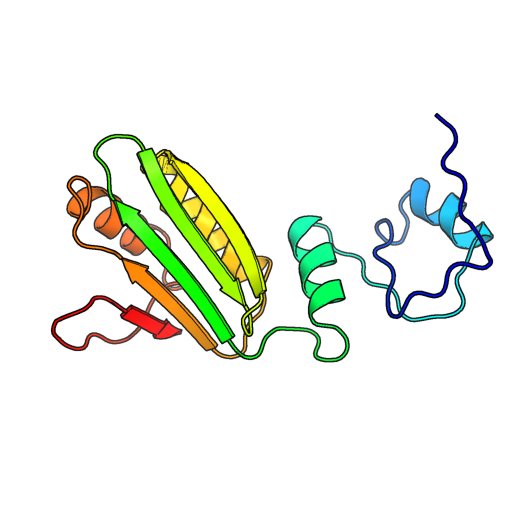GLU A 1 91 ? 13.522 3.666 -6.024 1.00 94.00 91 GLU A N 1
ATOM 665 C CA . GLU A 1 91 ? 12.620 3.554 -4.873 1.00 94.00 91 GLU A CA 1
ATOM 666 C C . GLU A 1 91 ? 11.433 2.617 -5.137 1.00 94.00 91 GLU A C 1
ATOM 668 O O . GLU A 1 91 ? 10.733 2.232 -4.199 1.00 94.00 91 GLU A O 1
ATOM 673 N N . VAL A 1 92 ? 11.184 2.235 -6.398 1.00 93.69 92 VAL A N 1
ATOM 674 C CA . VAL A 1 92 ? 9.988 1.474 -6.809 1.00 93.69 92 VAL A CA 1
ATOM 675 C C . VAL A 1 92 ? 9.803 0.211 -5.978 1.00 93.69 92 VAL A C 1
ATOM 677 O O . VAL A 1 92 ? 8.710 -0.026 -5.465 1.00 93.69 92 VAL A O 1
ATOM 680 N N . ALA A 1 93 ? 10.866 -0.580 -5.815 1.00 91.94 93 ALA A N 1
ATOM 681 C CA . ALA A 1 93 ? 10.796 -1.828 -5.066 1.00 91.94 93 ALA A CA 1
ATOM 682 C C . ALA A 1 93 ? 10.461 -1.593 -3.585 1.00 91.94 93 ALA A C 1
ATOM 684 O O . ALA A 1 93 ? 9.603 -2.278 -3.041 1.00 91.94 93 ALA A O 1
ATOM 685 N N . GLU A 1 94 ? 11.064 -0.576 -2.956 1.00 93.44 94 GLU A N 1
ATOM 686 C CA . GLU A 1 94 ? 10.760 -0.200 -1.561 1.00 93.44 94 GLU A CA 1
ATOM 687 C C . GLU A 1 94 ? 9.304 0.183 -1.396 1.00 93.44 94 GLU A C 1
ATOM 689 O O . GLU A 1 94 ? 8.628 -0.172 -0.431 1.00 93.44 94 GLU A O 1
ATOM 694 N N . ARG A 1 95 ? 8.829 0.971 -2.357 1.00 93.69 95 ARG A N 1
ATOM 695 C CA . ARG A 1 95 ? 7.517 1.572 -2.287 1.00 93.69 95 ARG A CA 1
ATOM 696 C C . ARG A 1 95 ? 6.440 0.525 -2.509 1.00 93.69 95 ARG A C 1
ATOM 698 O O . ARG A 1 95 ? 5.462 0.519 -1.765 1.00 93.69 95 ARG A O 1
ATOM 705 N N . ALA A 1 96 ? 6.646 -0.372 -3.471 1.00 93.75 96 ALA A N 1
ATOM 706 C CA . ALA A 1 96 ? 5.772 -1.511 -3.712 1.00 93.75 96 ALA A CA 1
ATOM 707 C C . ALA A 1 96 ? 5.692 -2.425 -2.480 1.00 93.75 96 ALA A C 1
ATOM 709 O O . ALA A 1 96 ? 4.598 -2.744 -2.026 1.00 93.75 96 ALA A O 1
ATOM 710 N N . GLU A 1 97 ? 6.829 -2.771 -1.881 1.00 92.19 97 GLU A N 1
ATOM 711 C CA . GLU A 1 97 ? 6.901 -3.586 -0.664 1.00 92.19 97 GLU A CA 1
ATOM 712 C C . GLU A 1 97 ? 6.187 -2.912 0.522 1.00 92.19 97 GLU A C 1
ATOM 714 O O . GLU A 1 97 ? 5.366 -3.524 1.210 1.00 9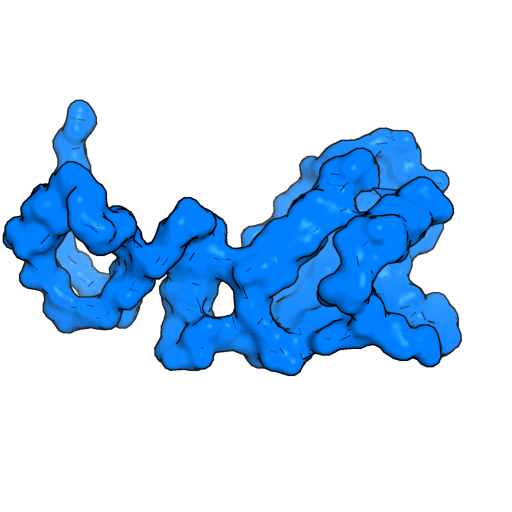2.19 97 GLU A O 1
ATOM 719 N N . ARG A 1 98 ? 6.416 -1.606 0.723 1.00 93.31 98 ARG A N 1
ATOM 720 C CA . ARG A 1 98 ? 5.703 -0.822 1.740 1.00 93.31 98 ARG A CA 1
ATOM 721 C C . ARG A 1 98 ? 4.192 -0.830 1.508 1.00 93.31 98 ARG A C 1
ATOM 723 O O . ARG A 1 98 ? 3.442 -0.930 2.474 1.00 93.31 98 ARG A O 1
ATOM 730 N N . LEU A 1 99 ? 3.742 -0.732 0.258 1.00 94.50 99 LEU A N 1
ATOM 731 C CA . LEU A 1 99 ? 2.322 -0.793 -0.090 1.00 94.50 99 LEU A CA 1
ATOM 732 C C . LEU A 1 99 ? 1.716 -2.168 0.203 1.00 94.50 99 LEU A C 1
ATOM 734 O O . LEU A 1 99 ? 0.638 -2.220 0.786 1.00 94.50 99 LEU A O 1
ATOM 738 N N . VAL A 1 100 ? 2.411 -3.260 -0.127 1.00 93.38 100 VAL A N 1
ATOM 739 C CA . VAL A 1 100 ? 1.959 -4.629 0.185 1.00 93.38 100 VAL A CA 1
ATOM 740 C C . VAL A 1 100 ? 1.802 -4.826 1.694 1.00 93.38 100 VAL A C 1
ATOM 742 O O . VAL A 1 100 ? 0.781 -5.343 2.145 1.00 93.38 100 VAL A O 1
ATOM 745 N N . ARG A 1 101 ? 2.759 -4.347 2.499 1.00 92.25 101 ARG A N 1
ATOM 746 C CA . ARG A 1 101 ? 2.661 -4.415 3.967 1.00 92.25 101 ARG A CA 1
ATOM 747 C C . ARG A 1 101 ? 1.549 -3.544 4.544 1.00 92.25 101 ARG A C 1
ATOM 749 O O . ARG A 1 101 ? 0.849 -3.962 5.468 1.00 92.25 101 ARG A O 1
ATOM 756 N N . ALA A 1 102 ? 1.415 -2.319 4.039 1.00 95.19 102 ALA A N 1
ATOM 757 C CA . ALA A 1 102 ? 0.466 -1.348 4.569 1.00 95.19 102 ALA A CA 1
ATOM 758 C C . ALA A 1 102 ? -0.979 -1.616 4.121 1.00 95.19 102 ALA A C 1
ATOM 760 O O . ALA A 1 102 ? -1.909 -1.242 4.832 1.00 95.19 102 ALA A O 1
ATOM 761 N N . ALA A 1 103 ? -1.174 -2.296 2.989 1.00 95.69 103 ALA A N 1
ATOM 762 C CA . ALA A 1 103 ? -2.473 -2.691 2.455 1.00 95.69 103 ALA A CA 1
ATOM 763 C C . ALA A 1 103 ? -2.637 -4.224 2.453 1.00 95.69 103 ALA A C 1
ATOM 765 O O . ALA A 1 103 ? -2.632 -4.824 1.374 1.00 95.69 103 ALA A O 1
ATOM 766 N N . PRO A 1 104 ? -2.809 -4.884 3.620 1.00 92.44 104 PRO A N 1
ATOM 767 C CA . PRO A 1 104 ? -3.047 -6.322 3.661 1.00 92.44 104 PRO A CA 1
ATOM 768 C C . PRO A 1 104 ? -4.200 -6.702 2.736 1.00 92.44 104 PRO A C 1
ATOM 770 O O . PRO A 1 104 ? -5.293 -6.138 2.844 1.00 92.44 104 PRO A O 1
ATOM 773 N N . ALA A 1 105 ? -3.958 -7.645 1.829 1.00 94.81 105 ALA A N 1
ATOM 774 C CA . ALA A 1 105 ? -4.946 -8.082 0.858 1.00 94.81 105 ALA A CA 1
ATOM 775 C C . ALA A 1 105 ? -4.955 -9.603 0.720 1.00 94.81 105 ALA A C 1
ATOM 777 O O . ALA A 1 105 ? -3.910 -10.244 0.777 1.00 94.81 105 ALA A O 1
ATOM 778 N N . ALA A 1 106 ? -6.138 -10.181 0.498 1.00 92.38 106 ALA A N 1
ATOM 779 C CA . ALA A 1 106 ? -6.275 -11.626 0.289 1.00 92.38 106 ALA A CA 1
ATOM 780 C C . ALA A 1 106 ? -5.619 -12.113 -1.015 1.00 92.38 106 ALA A C 1
ATOM 782 O O . ALA A 1 106 ? -5.322 -13.297 -1.153 1.00 92.38 106 ALA A O 1
ATOM 783 N N . ARG A 1 107 ? -5.460 -11.216 -1.992 1.00 92.69 107 ARG A N 1
ATOM 784 C CA . ARG A 1 107 ? -4.730 -11.436 -3.243 1.00 92.69 107 ARG A CA 1
ATOM 785 C C . ARG A 1 107 ? -4.011 -10.151 -3.596 1.00 92.69 107 ARG A C 1
ATOM 787 O O . ARG A 1 107 ? -4.641 -9.088 -3.557 1.00 92.69 107 ARG A O 1
ATOM 794 N N . PHE A 1 108 ? -2.763 -10.239 -4.025 1.00 92.12 108 PHE A N 1
ATOM 795 C CA . PHE A 1 108 ? -2.083 -9.083 -4.592 1.00 92.12 108 PHE A CA 1
ATOM 796 C C . PHE A 1 108 ? -1.558 -9.371 -5.991 1.00 92.12 108 PHE A C 1
ATOM 798 O O . PHE A 1 108 ? -1.299 -10.516 -6.360 1.00 92.12 108 PHE A O 1
ATOM 805 N N . SER A 1 109 ? -1.399 -8.311 -6.781 1.00 92.31 109 SER A N 1
ATOM 806 C CA . SER A 1 109 ? -0.663 -8.387 -8.030 1.00 92.31 109 SER A CA 1
ATOM 807 C C . SER A 1 109 ? 0.208 -7.166 -8.274 1.00 92.31 109 SER A C 1
ATOM 809 O O . SER A 1 109 ? -0.245 -6.046 -8.041 1.00 92.31 109 SER A O 1
ATOM 811 N N . LEU A 1 110 ? 1.401 -7.361 -8.830 1.00 93.62 110 LEU A N 1
ATOM 812 C CA . LEU A 1 110 ? 2.252 -6.278 -9.322 1.00 93.62 110 LEU A CA 1
ATOM 813 C C . LEU A 1 110 ? 2.430 -6.418 -10.833 1.00 93.62 110 LEU A C 1
ATOM 815 O O . LEU A 1 110 ? 2.844 -7.463 -11.324 1.00 93.62 110 LEU A O 1
ATOM 819 N N . VAL A 1 111 ? 2.097 -5.363 -11.566 1.00 92.56 111 VAL A N 1
ATOM 820 C CA . VAL A 1 111 ? 2.168 -5.298 -13.024 1.00 92.56 111 VAL A CA 1
ATOM 821 C C . VAL A 1 111 ? 3.260 -4.321 -13.421 1.00 92.56 111 VAL A C 1
ATOM 823 O O . VAL A 1 111 ? 3.231 -3.157 -13.021 1.00 92.56 111 VAL A O 1
ATOM 826 N N . LEU A 1 112 ? 4.204 -4.792 -14.231 1.00 93.31 112 LEU A N 1
ATOM 827 C CA . LEU A 1 112 ? 5.313 -3.992 -14.738 1.00 93.31 112 LEU A CA 1
ATOM 828 C C . LEU A 1 112 ? 5.110 -3.693 -16.231 1.00 93.31 112 LEU A C 1
ATOM 830 O O . LEU A 1 112 ? 5.090 -4.611 -17.052 1.00 93.31 112 LEU A O 1
ATOM 834 N N . GLY A 1 113 ? 4.941 -2.417 -16.578 1.00 92.06 113 GLY A N 1
ATOM 835 C CA . GLY A 1 113 ? 4.805 -1.937 -17.958 1.00 92.06 113 GLY A CA 1
ATOM 836 C C . GLY A 1 113 ? 6.129 -1.956 -18.723 1.00 92.06 113 GLY A C 1
ATOM 837 O O . GLY A 1 113 ? 7.185 -1.991 -18.116 1.00 92.06 113 GLY A O 1
ATOM 838 N N . SER A 1 114 ? 6.105 -1.909 -20.055 1.00 89.12 114 SER A N 1
ATOM 839 C CA . SER A 1 114 ? 7.274 -2.129 -20.931 1.00 89.12 114 SER A CA 1
ATOM 840 C C . SER A 1 114 ? 8.133 -0.880 -21.207 1.00 89.12 114 SER A C 1
ATOM 842 O O . SER A 1 114 ? 8.605 -0.689 -22.328 1.00 89.12 114 SER A O 1
ATOM 844 N N . GLY A 1 115 ? 8.265 0.022 -20.237 1.00 87.25 115 GLY A N 1
ATOM 845 C CA . GLY A 1 115 ? 8.950 1.301 -20.425 1.00 87.25 115 GLY A CA 1
ATOM 846 C C . GLY A 1 115 ? 10.487 1.203 -20.455 1.00 87.25 115 GLY A C 1
ATOM 847 O O . GLY A 1 115 ? 11.072 0.139 -20.265 1.00 87.25 115 GLY A O 1
ATOM 848 N N . SER A 1 116 ? 11.178 2.320 -20.705 1.00 86.44 116 SER A N 1
ATOM 849 C CA . SER A 1 116 ? 12.620 2.332 -21.024 1.00 86.44 116 SER A CA 1
ATOM 850 C C . SER A 1 116 ? 13.549 1.869 -19.894 1.00 86.44 116 SER A C 1
ATOM 852 O O . SER A 1 116 ? 14.700 1.550 -20.165 1.00 86.44 116 SER A O 1
ATOM 854 N N . GLY A 1 117 ? 13.085 1.881 -18.640 1.00 89.69 117 GLY A N 1
ATOM 855 C CA . GLY A 1 117 ? 13.840 1.405 -17.468 1.00 89.69 117 GLY A CA 1
ATOM 856 C C . GLY A 1 117 ? 13.446 0.007 -17.002 1.00 89.69 117 GLY A C 1
ATOM 857 O O . GLY A 1 117 ? 13.685 -0.344 -15.849 1.00 89.69 117 GLY A O 1
ATOM 858 N N . TRP A 1 118 ? 12.771 -0.768 -17.854 1.00 92.88 118 TRP A N 1
ATOM 859 C CA . TRP A 1 118 ? 12.158 -2.034 -17.461 1.00 92.88 118 TRP A CA 1
ATOM 860 C C . TRP A 1 118 ? 13.135 -3.015 -16.816 1.00 92.88 118 TRP A C 1
ATOM 862 O O . TRP A 1 118 ? 12.838 -3.518 -15.739 1.00 92.88 118 TRP A O 1
ATOM 872 N N . GLU A 1 119 ? 14.286 -3.276 -17.440 1.00 90.69 119 GLU A N 1
ATOM 873 C CA . GLU A 1 119 ? 15.232 -4.304 -16.973 1.00 90.69 119 GLU A CA 1
ATOM 874 C C . GLU A 1 119 ? 15.757 -4.006 -15.567 1.00 90.69 119 GLU A C 1
ATOM 876 O O . GLU A 1 119 ? 15.811 -4.890 -14.711 1.00 90.69 119 GLU A O 1
ATOM 881 N N . GLU A 1 120 ? 16.092 -2.743 -15.310 1.00 90.12 120 GLU A N 1
ATOM 882 C CA . GLU A 1 120 ? 16.587 -2.284 -14.016 1.00 90.12 120 GLU A CA 1
ATOM 883 C C . GLU A 1 120 ? 15.509 -2.403 -12.935 1.00 90.12 120 GLU A C 1
ATOM 885 O O . GLU A 1 120 ? 15.747 -2.963 -11.864 1.00 90.12 120 GLU A O 1
ATOM 890 N N . VAL A 1 121 ? 14.298 -1.929 -13.230 1.00 92.44 121 VAL A N 1
ATOM 891 C CA . VAL A 1 121 ? 13.174 -1.988 -12.290 1.00 92.44 121 VAL A CA 1
ATOM 892 C C . VAL A 1 121 ? 12.757 -3.435 -12.024 1.00 92.44 121 VAL A C 1
ATOM 894 O O . VAL A 1 121 ? 12.525 -3.801 -10.873 1.00 92.44 121 VAL A O 1
ATOM 897 N N . ALA A 1 122 ? 12.705 -4.275 -13.061 1.00 91.62 122 ALA A N 1
ATOM 898 C CA . ALA A 1 122 ? 12.409 -5.699 -12.945 1.00 91.62 122 ALA A CA 1
ATOM 899 C C . ALA A 1 122 ? 13.433 -6.406 -12.052 1.00 91.62 122 ALA A C 1
ATOM 901 O O . ALA A 1 122 ? 13.044 -7.136 -11.142 1.00 91.62 122 ALA A O 1
ATOM 902 N N . SER A 1 123 ? 14.726 -6.155 -12.273 1.00 89.69 123 SER A N 1
ATOM 903 C CA . SER A 1 123 ? 15.803 -6.759 -11.481 1.00 89.69 123 SER A CA 1
ATOM 904 C C . SER A 1 123 ? 15.679 -6.377 -10.008 1.00 89.69 123 SER A C 1
ATOM 906 O O . SER A 1 123 ? 15.653 -7.254 -9.150 1.00 89.69 123 SER A O 1
ATOM 908 N N . ARG A 1 124 ? 15.462 -5.091 -9.709 1.00 87.75 124 ARG A N 1
ATOM 909 C CA . ARG A 1 124 ? 15.281 -4.607 -8.331 1.00 87.75 124 ARG A CA 1
ATOM 910 C C . ARG A 1 124 ? 14.042 -5.194 -7.656 1.00 87.75 124 ARG A C 1
ATOM 912 O O . ARG A 1 124 ? 14.096 -5.547 -6.481 1.00 87.75 124 ARG A O 1
ATOM 919 N N . LEU A 1 125 ? 12.926 -5.307 -8.379 1.00 89.44 125 LEU A N 1
ATOM 920 C CA . LEU A 1 125 ? 11.702 -5.932 -7.867 1.00 89.44 125 LEU A CA 1
ATOM 921 C C . LEU A 1 125 ? 11.907 -7.419 -7.54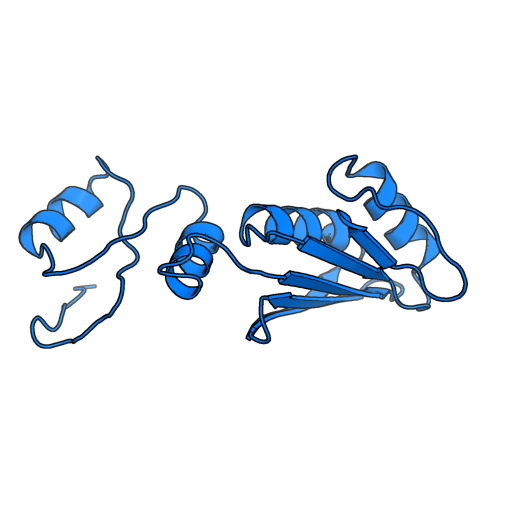4 1.00 89.44 125 LEU A C 1
ATOM 923 O O . LEU A 1 125 ? 11.367 -7.901 -6.552 1.00 89.44 125 LEU A O 1
ATOM 927 N N . LEU A 1 126 ? 12.700 -8.133 -8.349 1.00 85.81 126 LEU A N 1
ATOM 928 C CA . LEU A 1 126 ? 13.031 -9.542 -8.118 1.00 85.81 126 LEU A CA 1
ATOM 929 C C . LEU A 1 126 ? 14.024 -9.727 -6.961 1.00 85.81 126 LEU A C 1
ATOM 931 O O . LEU A 1 126 ? 13.839 -10.625 -6.140 1.00 85.81 126 LEU A O 1
ATOM 935 N N . GLU A 1 127 ? 15.047 -8.873 -6.866 1.00 85.12 127 GLU A N 1
ATOM 936 C CA . GLU A 1 127 ? 16.038 -8.881 -5.779 1.00 85.12 127 GLU A CA 1
ATOM 937 C C . GLU A 1 127 ? 15.406 -8.595 -4.414 1.00 85.12 127 GLU A C 1
ATOM 939 O O . GLU A 1 127 ? 15.818 -9.163 -3.402 1.00 85.12 127 GLU A O 1
ATOM 944 N N . ARG A 1 128 ? 14.392 -7.725 -4.380 1.00 74.50 128 ARG A N 1
ATOM 945 C CA . ARG A 1 128 ? 13.754 -7.271 -3.141 1.00 74.50 128 ARG A CA 1
ATOM 946 C C . ARG A 1 128 ? 12.701 -8.199 -2.557 1.00 74.50 128 ARG A C 1
ATOM 948 O O . ARG A 1 128 ? 12.230 -7.887 -1.467 1.00 74.50 128 ARG A O 1
ATOM 955 N N . GLY A 1 129 ? 12.335 -9.332 -3.162 1.00 58.47 129 GLY A N 1
ATOM 956 C CA . GLY A 1 129 ? 11.438 -10.187 -2.386 1.00 58.47 129 GLY A CA 1
ATOM 957 C C . GLY A 1 129 ? 10.915 -11.496 -2.956 1.00 58.47 129 GLY A C 1
ATOM 958 O O . GLY A 1 129 ? 10.156 -11.463 -3.923 1.00 58.47 129 GLY A O 1
ATOM 959 N N . PRO A 1 130 ? 11.099 -12.603 -2.198 1.00 51.31 130 PRO A N 1
ATOM 960 C CA . PRO A 1 130 ? 10.129 -13.695 -2.002 1.00 51.31 130 PRO A CA 1
ATOM 961 C C . PRO A 1 130 ? 8.694 -13.217 -1.710 1.00 51.31 130 PRO A C 1
ATOM 963 O O . PRO A 1 130 ? 7.743 -13.884 -2.100 1.00 51.31 130 PRO A O 1
ATOM 966 N N . GLU A 1 131 ? 8.529 -12.042 -1.090 1.00 54.06 131 GLU A N 1
ATOM 967 C CA . GLU A 1 131 ? 7.223 -11.419 -0.796 1.00 54.06 131 GLU A CA 1
ATOM 968 C C . GLU A 1 131 ? 6.484 -10.906 -2.044 1.00 54.06 131 GLU A C 1
ATOM 970 O O . GLU A 1 131 ? 5.292 -10.628 -1.985 1.00 54.06 131 GLU A O 1
ATOM 975 N N . LEU A 1 132 ? 7.177 -10.808 -3.185 1.00 56.00 132 LEU A N 1
ATOM 976 C CA . LEU A 1 132 ? 6.621 -10.405 -4.480 1.00 56.00 132 LEU A CA 1
ATOM 977 C C . LEU A 1 132 ? 6.542 -11.580 -5.479 1.00 56.00 132 LEU A C 1
ATOM 979 O O . LEU A 1 132 ? 6.257 -11.362 -6.656 1.00 56.00 132 LEU A O 1
ATOM 983 N N . HIS A 1 133 ? 6.814 -12.826 -5.057 1.00 42.31 133 HIS A N 1
ATOM 984 C CA . HIS A 1 133 ? 6.868 -13.972 -5.973 1.00 42.31 133 HIS A CA 1
ATOM 985 C C . HIS A 1 133 ? 5.480 -14.472 -6.389 1.00 42.31 133 HIS A C 1
ATOM 987 O O . HIS A 1 133 ? 4.667 -14.858 -5.555 1.00 42.31 133 HIS A O 1
ATOM 993 N N . GLY A 1 134 ? 5.276 -14.567 -7.707 1.00 40.47 134 GLY A N 1
ATOM 994 C CA . GLY A 1 134 ? 4.120 -15.193 -8.342 1.00 40.47 134 GLY A CA 1
ATOM 995 C C . GLY A 1 134 ? 4.446 -15.836 -9.684 1.00 40.47 134 GLY A C 1
ATOM 996 O O . GLY A 1 134 ? 5.349 -15.403 -10.396 1.00 40.47 134 GLY A O 1
ATOM 997 N N . SER A 1 135 ? 3.718 -16.906 -10.010 1.00 37.50 135 SER A N 1
ATOM 998 C CA . SER A 1 135 ? 3.965 -17.789 -11.159 1.00 37.50 135 SER A CA 1
ATOM 999 C C . SER A 1 135 ? 3.757 -17.106 -12.522 1.00 37.50 135 SER A C 1
ATOM 1001 O O . SER A 1 135 ? 2.727 -16.480 -12.770 1.00 37.50 135 SER A O 1
ATOM 1003 N N . ARG A 1 136 ? 4.734 -17.300 -13.421 1.00 34.22 136 ARG A N 1
ATOM 1004 C CA . ARG A 1 136 ? 4.790 -16.821 -14.816 1.00 34.22 136 ARG A CA 1
ATOM 1005 C C . ARG A 1 136 ? 3.576 -17.271 -15.647 1.00 34.22 136 ARG A C 1
ATOM 1007 O O . ARG A 1 136 ? 3.269 -18.462 -15.678 1.00 34.22 136 ARG A O 1
ATOM 1014 N N . ARG A 1 137 ? 2.990 -16.361 -16.437 1.00 33.34 137 ARG A N 1
ATOM 1015 C CA . ARG A 1 137 ? 2.301 -16.692 -17.700 1.00 33.34 137 ARG A CA 1
ATOM 1016 C C . ARG A 1 137 ? 2.395 -15.546 -18.715 1.00 33.34 137 ARG A C 1
ATOM 1018 O O . ARG A 1 137 ? 2.630 -14.403 -18.345 1.00 33.34 137 ARG A O 1
ATOM 1025 N N . ASP A 1 138 ? 2.307 -15.921 -19.985 1.00 37.50 138 ASP A N 1
ATOM 1026 C CA . ASP A 1 138 ? 2.852 -15.219 -21.149 1.00 37.50 138 ASP A CA 1
ATOM 1027 C C . ASP A 1 138 ? 2.214 -13.858 -21.488 1.00 37.50 138 ASP A C 1
ATOM 1029 O O . ASP A 1 138 ? 1.007 -13.658 -21.364 1.00 37.50 138 ASP A O 1
ATOM 1033 N N . GLY A 1 139 ? 3.049 -12.942 -21.996 1.00 40.22 139 GLY A N 1
ATOM 1034 C CA . GLY A 1 139 ? 2.657 -11.718 -22.715 1.00 40.22 139 GLY A CA 1
ATOM 1035 C C . GLY A 1 139 ? 2.496 -10.446 -21.877 1.00 40.22 139 GLY A C 1
ATOM 1036 O O . GLY A 1 139 ? 2.720 -9.358 -22.397 1.00 40.22 139 GLY A O 1
ATOM 1037 N N . HIS A 1 140 ? 2.187 -10.566 -20.584 1.00 43.91 140 HIS A N 1
ATOM 1038 C CA . HIS A 1 140 ? 2.145 -9.460 -19.622 1.00 43.91 140 HIS A CA 1
ATOM 1039 C C . HIS A 1 140 ? 2.662 -9.949 -18.261 1.00 43.91 140 HIS A C 1
ATOM 1041 O O . HIS A 1 140 ? 2.180 -10.948 -17.733 1.00 43.91 140 HIS A O 1
ATOM 1047 N N . HIS A 1 141 ? 3.662 -9.268 -17.695 1.00 48.41 141 HIS A N 1
ATOM 1048 C CA . HIS A 1 141 ? 4.277 -9.672 -16.429 1.00 48.41 141 HIS A CA 1
ATOM 1049 C C . HIS A 1 141 ? 3.402 -9.249 -15.240 1.00 48.41 141 HIS A C 1
ATOM 1051 O O . HIS A 1 141 ? 3.468 -8.110 -14.783 1.00 48.41 141 HIS A O 1
ATOM 1057 N N . GLU A 1 142 ? 2.572 -10.177 -14.762 1.00 41.25 142 GLU A N 1
ATOM 1058 C CA . GLU A 1 142 ? 1.791 -10.062 -13.529 1.00 41.25 142 GLU A CA 1
ATOM 1059 C C . GLU A 1 142 ? 2.467 -10.906 -12.433 1.00 41.25 142 GLU A C 1
ATOM 1061 O O . GLU A 1 142 ? 2.497 -12.134 -12.511 1.00 41.25 142 GLU A O 1
ATOM 1066 N N . LEU A 1 143 ? 3.034 -10.260 -11.414 1.00 49.50 143 LEU A N 1
ATOM 1067 C CA . LEU A 1 143 ? 3.412 -10.919 -10.162 1.00 49.50 143 LEU A CA 1
ATOM 1068 C C . LEU A 1 143 ? 2.127 -11.144 -9.362 1.00 49.50 143 LEU A C 1
ATOM 1070 O O . LEU A 1 143 ? 1.311 -10.234 -9.308 1.00 49.50 143 LEU A O 1
ATOM 1074 N N . ARG A 1 144 ? 1.922 -12.321 -8.767 1.00 42.62 144 ARG A N 1
ATOM 1075 C CA . ARG A 1 144 ? 0.749 -12.664 -7.940 1.00 42.62 144 ARG A CA 1
ATOM 1076 C C . ARG A 1 144 ? 1.180 -13.397 -6.677 1.00 42.62 144 ARG A C 1
ATOM 1078 O O . ARG A 1 144 ? 1.787 -14.455 -6.811 1.00 42.62 144 ARG A O 1
ATOM 1085 N N . GLY A 1 145 ? 0.776 -12.926 -5.506 1.00 44.16 145 GLY A N 1
ATOM 1086 C CA . GLY A 1 145 ? 0.851 -13.711 -4.271 1.00 44.16 145 GLY A CA 1
ATOM 1087 C C . GLY A 1 145 ? -0.410 -13.609 -3.433 1.00 44.16 145 GLY A C 1
ATOM 1088 O O . GLY A 1 145 ? -1.350 -12.869 -3.826 1.00 44.16 145 GLY A O 1
#

Radius of gyration: 18.42 Å; chains: 1; bounding box: 38×42×50 Å

Sequence (145 aa):
MYVTFDPASQWDVAVTPLPGSPESKVLRVVQAKGPTVSDEDPLRALLLALAYPKGGFSTLRIGVDPGQRLCGLAAVADGLIIEARSVTCDEVAERAERLVRAAPAARFSLVLGSGSGWEEVASRLLERGPELHGSRRDGHHELRG

Foldseek 3Di:
DDDDDDLPDDDAEEEAEDPPDPRVVVCVVVDDDYHYFYDPPPLLSVQLSVVPPVSAAQEKEWEWADEPFWIWIWIATPRDTSDTDIDTLLCRLVVVVVCCVSGPHPKYKYWYDPYPRRVVSVVSNVVNDVSQADDDDDDTDIGMD

Secondary structure (DSSP, 8-state):
------TT---S-EE-PPTTSHHHHHHHTT--SS-EE--SSHHHHHHHHHTTTTTSBS-EEEEEE--SSEEEEEEEETTEEEEEEEEETTTHHHHHHHHHHHS-BSSEEEEE---TTHHHHHHHHHHT-GGG-----TTS-EEE-